Protein AF-A0A543Q2D9-F1 (afdb_monomer)

Secondary structure (DSSP, 8-state):
---TTEEEE-SSEEEEEEPP-EEEEEEEPSTTT-EEEEEEE--EEEEEEETTEEEEEEESSSSPPPTT-B-EE---TTB-TTSBB--TTPPPPPP-GGGHHHHHHHHHHS-B-S-S-S-SB--TTHHHHHHHHHHHH--SS--GGGBPBPPPPTT-SS-BHHHHHHHHHS--

Organism: NCBI:txid637390

Structure (mmCIF, N/CA/C/O backbone):
data_AF-A0A543Q2D9-F1
#
_entry.id   AF-A0A543Q2D9-F1
#
loop_
_atom_site.group_PDB
_atom_site.id
_atom_site.type_symbol
_atom_site.label_atom_id
_atom_site.label_alt_id
_atom_site.label_comp_id
_atom_site.label_asym_id
_atom_site.label_entity_id
_atom_site.label_seq_id
_atom_site.pdbx_PDB_ins_code
_atom_site.Cartn_x
_atom_site.Cartn_y
_atom_site.Cartn_z
_atom_site.occupancy
_atom_site.B_iso_or_equiv
_atom_site.auth_seq_id
_atom_site.auth_comp_id
_atom_site.auth_asym_id
_atom_site.auth_atom_id
_atom_site.pdbx_PDB_model_num
ATOM 1 N N . MET A 1 1 ? -23.919 -10.032 7.016 1.00 58.12 1 MET A N 1
ATOM 2 C CA . MET A 1 1 ? -22.665 -10.599 7.562 1.00 58.12 1 MET A CA 1
ATOM 3 C C . MET A 1 1 ? -21.539 -9.646 7.211 1.00 58.12 1 MET A C 1
ATOM 5 O O . MET A 1 1 ? -21.538 -9.157 6.089 1.00 58.12 1 MET A O 1
ATOM 9 N N . LEU A 1 2 ? -20.653 -9.325 8.155 1.00 73.44 2 LEU A N 1
ATOM 10 C CA . LEU A 1 2 ? -19.489 -8.480 7.871 1.00 73.44 2 LEU A CA 1
ATOM 11 C C . LEU A 1 2 ? -18.459 -9.290 7.075 1.00 73.44 2 LEU A C 1
ATOM 13 O O . LEU A 1 2 ? -18.204 -10.449 7.397 1.00 73.44 2 LEU A O 1
ATOM 17 N N . ASP A 1 3 ? -17.889 -8.682 6.037 1.00 86.62 3 ASP A N 1
ATOM 18 C CA . ASP A 1 3 ? -16.789 -9.257 5.262 1.00 86.62 3 ASP A CA 1
ATOM 19 C C . ASP A 1 3 ? -15.593 -9.530 6.192 1.00 86.62 3 ASP A C 1
ATOM 21 O O . ASP A 1 3 ? -15.242 -8.685 7.024 1.00 86.62 3 ASP A O 1
ATOM 25 N N . ASN A 1 4 ? -14.962 -10.701 6.061 1.00 88.88 4 ASN A N 1
ATOM 26 C CA . ASN A 1 4 ? -13.866 -11.149 6.928 1.00 88.88 4 ASN A CA 1
ATOM 27 C C . ASN A 1 4 ? -12.619 -10.243 6.870 1.00 88.88 4 ASN A C 1
ATOM 29 O O . ASN A 1 4 ? -11.758 -10.317 7.750 1.00 88.88 4 ASN A O 1
ATOM 33 N N . ARG A 1 5 ? -12.526 -9.360 5.872 1.00 92.75 5 ARG A N 1
ATOM 34 C CA . ARG A 1 5 ? -11.477 -8.345 5.743 1.00 92.75 5 ARG A CA 1
ATOM 35 C C . ARG A 1 5 ? -11.704 -7.134 6.640 1.00 92.75 5 ARG A C 1
ATOM 37 O O . ARG A 1 5 ? -10.722 -6.471 6.974 1.00 92.75 5 ARG A O 1
ATOM 44 N N . THR A 1 6 ? -12.924 -6.892 7.114 1.00 94.25 6 THR A N 1
ATOM 45 C CA . THR A 1 6 ? -13.295 -5.741 7.962 1.00 94.25 6 THR A CA 1
ATOM 46 C C . THR A 1 6 ? -12.538 -5.747 9.285 1.00 94.25 6 THR A C 1
ATOM 48 O O . THR A 1 6 ? -12.704 -6.669 10.074 1.00 94.25 6 THR A O 1
ATOM 51 N N . LEU A 1 7 ? -11.697 -4.744 9.535 1.00 93.75 7 LEU A N 1
ATOM 52 C CA . LEU A 1 7 ? -10.934 -4.559 10.778 1.00 93.75 7 LEU A CA 1
ATOM 53 C C . LEU A 1 7 ? -11.683 -3.683 11.791 1.00 93.75 7 LEU A C 1
ATOM 55 O O . LEU A 1 7 ? -11.624 -3.954 12.985 1.00 93.75 7 LEU A O 1
ATOM 59 N N . ALA A 1 8 ? -12.384 -2.657 11.310 1.00 92.50 8 ALA A N 1
ATOM 60 C CA . ALA A 1 8 ? -13.263 -1.798 12.096 1.00 92.50 8 ALA A CA 1
ATOM 61 C C . ALA A 1 8 ? -14.322 -1.187 11.174 1.00 92.50 8 ALA A C 1
ATOM 63 O O . ALA A 1 8 ? -14.059 -0.968 9.991 1.00 92.50 8 ALA A O 1
ATOM 64 N N . PHE A 1 9 ? -15.514 -0.920 11.700 1.00 91.06 9 PHE A N 1
ATOM 65 C CA . PHE A 1 9 ? -16.589 -0.295 10.938 1.00 91.06 9 PHE A CA 1
ATOM 66 C C . PHE A 1 9 ? -17.517 0.502 11.859 1.00 91.06 9 PHE A C 1
ATOM 68 O O . PHE A 1 9 ? -17.893 0.015 12.924 1.00 91.06 9 PHE A O 1
ATOM 75 N N . ASN A 1 10 ? -17.885 1.710 11.439 1.00 87.62 10 ASN A N 1
ATOM 76 C CA . ASN A 1 10 ? -18.924 2.539 12.047 1.00 87.62 10 ASN A CA 1
ATOM 77 C C . ASN A 1 10 ? -19.721 3.271 10.943 1.00 87.62 10 ASN A C 1
ATOM 79 O O . ASN A 1 10 ? -19.623 2.921 9.772 1.00 87.62 10 ASN A O 1
ATOM 83 N N . VAL A 1 11 ? -20.533 4.270 11.298 1.00 82.44 11 VAL A N 1
ATOM 84 C CA . VAL A 1 11 ? -21.445 4.948 10.354 1.00 82.44 11 VAL A CA 1
ATOM 85 C C . VAL A 1 11 ? -20.733 5.637 9.177 1.00 82.44 11 VAL A C 1
ATOM 87 O O . VAL A 1 11 ? -21.321 5.706 8.094 1.00 82.44 11 VAL A O 1
ATOM 90 N N . SER A 1 12 ? -19.510 6.132 9.379 1.00 84.12 12 SER A N 1
ATOM 91 C CA . SER A 1 12 ? -18.765 6.960 8.416 1.00 84.12 12 SER A CA 1
ATOM 92 C C . SER A 1 12 ? -17.361 6.440 8.100 1.00 84.12 12 SER A C 1
ATOM 94 O O . SER A 1 12 ? -16.693 7.002 7.238 1.00 84.12 12 SER A O 1
ATOM 96 N N . THR A 1 13 ? -16.907 5.373 8.765 1.00 89.44 13 THR A N 1
ATOM 97 C CA . THR A 1 13 ? -15.558 4.817 8.623 1.00 89.44 13 THR A CA 1
ATOM 98 C C . THR A 1 13 ? -15.608 3.304 8.444 1.00 89.44 13 THR A C 1
ATOM 100 O O . THR A 1 13 ? -16.163 2.580 9.271 1.00 89.44 13 THR A O 1
ATOM 103 N N . LEU A 1 14 ? -14.927 2.809 7.411 1.00 92.62 14 LEU A N 1
ATOM 104 C CA . LEU A 1 14 ? -14.606 1.399 7.208 1.00 92.62 14 LEU A CA 1
ATOM 105 C C . LEU A 1 14 ? -13.090 1.222 7.135 1.00 92.62 14 LEU A C 1
ATOM 107 O O . LEU A 1 14 ? -12.423 1.808 6.286 1.00 92.62 14 LEU A O 1
ATOM 111 N N . VAL A 1 15 ? -12.549 0.369 7.999 1.00 95.12 15 VAL A N 1
ATOM 112 C CA . VAL A 1 15 ? -11.148 -0.055 7.958 1.00 95.12 15 VAL A CA 1
ATOM 113 C C . VAL A 1 15 ? -11.110 -1.514 7.540 1.00 95.12 15 VAL A C 1
ATOM 115 O O . VAL A 1 15 ? -11.755 -2.350 8.176 1.00 95.12 15 VAL A O 1
ATOM 118 N N . PHE A 1 16 ? -10.356 -1.854 6.498 1.00 95.62 16 PHE A 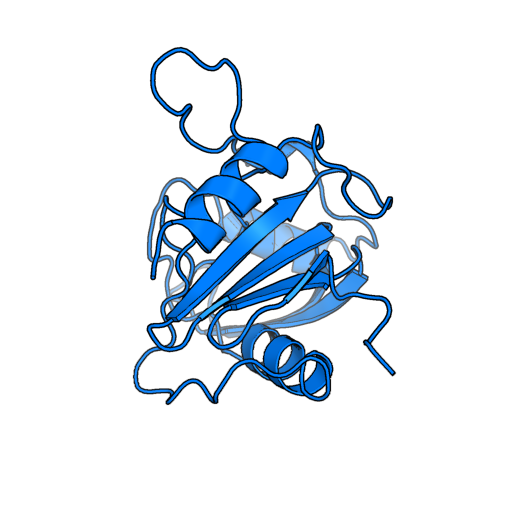N 1
ATOM 119 C CA . PHE A 1 16 ? -10.272 -3.233 6.013 1.00 95.62 16 PHE A CA 1
ATOM 120 C C . PHE A 1 16 ? -8.862 -3.638 5.591 1.00 95.62 16 PHE A C 1
ATOM 122 O O . PHE A 1 16 ? -8.026 -2.812 5.228 1.00 95.62 16 PHE A O 1
ATOM 129 N N . TRP A 1 17 ? -8.604 -4.943 5.663 1.00 96.56 17 TRP A N 1
ATOM 130 C CA . TRP A 1 17 ? -7.336 -5.564 5.299 1.00 96.56 17 TRP A CA 1
ATOM 131 C C . TRP A 1 17 ? -7.402 -6.198 3.908 1.00 96.56 17 TRP A C 1
ATOM 133 O O . TRP A 1 17 ? -8.274 -7.020 3.636 1.00 96.56 17 TRP A O 1
ATOM 143 N N . SER A 1 18 ? -6.429 -5.872 3.064 1.00 96.00 18 SER A N 1
ATOM 144 C CA . SER A 1 18 ? -6.097 -6.615 1.849 1.00 96.00 18 SER A CA 1
ATOM 145 C C . SER A 1 18 ? -4.849 -7.444 2.113 1.00 96.00 18 SER A C 1
ATOM 147 O O . SER A 1 18 ? -3.787 -6.899 2.428 1.00 96.00 18 SER A O 1
ATOM 149 N N . GLU A 1 19 ? -4.936 -8.757 1.933 1.00 96.50 19 GLU A N 1
ATOM 150 C CA . GLU A 1 19 ? -3.769 -9.626 2.053 1.00 96.50 19 GLU A CA 1
ATOM 151 C C . GLU A 1 19 ? -2.723 -9.364 0.947 1.00 96.50 19 GLU A C 1
ATOM 153 O O . GLU A 1 19 ? -3.079 -8.868 -0.133 1.00 96.50 19 GLU A O 1
ATOM 158 N N . PRO A 1 20 ? -1.431 -9.681 1.192 1.00 97.19 20 PRO A N 1
ATOM 159 C CA . PRO A 1 20 ? -0.404 -9.589 0.161 1.00 97.19 20 PRO A CA 1
ATOM 160 C C . PRO A 1 20 ? -0.724 -10.529 -0.997 1.00 97.19 20 PRO A C 1
ATOM 162 O O . PRO A 1 20 ? -0.882 -11.736 -0.802 1.00 97.19 20 PRO A O 1
ATOM 165 N N . GLN A 1 21 ? -0.766 -9.994 -2.212 1.00 95.25 21 GLN A N 1
ATOM 166 C CA . GLN A 1 21 ? -1.139 -10.766 -3.393 1.00 95.25 21 GLN A CA 1
ATOM 167 C C . GLN A 1 21 ? -0.550 -10.174 -4.670 1.00 95.25 21 GLN A C 1
ATOM 169 O O . GLN A 1 21 ? -0.151 -9.010 -4.708 1.00 95.25 21 GLN A O 1
ATOM 174 N N . VAL A 1 22 ? -0.492 -10.988 -5.721 1.00 95.44 22 VAL A N 1
ATOM 175 C CA . VAL A 1 22 ? -0.091 -10.535 -7.053 1.00 95.44 22 VAL A CA 1
ATOM 176 C C . VAL A 1 22 ? -1.304 -9.936 -7.751 1.00 95.44 22 VAL A C 1
ATOM 178 O O . VAL A 1 22 ? -2.350 -10.578 -7.824 1.00 95.44 22 VAL A O 1
ATOM 181 N N . ARG A 1 23 ? -1.172 -8.712 -8.266 1.00 93.06 23 ARG A N 1
ATOM 182 C CA . ARG A 1 23 ? -2.233 -8.023 -9.009 1.00 93.06 23 ARG A CA 1
ATOM 183 C C . ARG A 1 23 ? -1.665 -7.407 -10.274 1.00 93.06 23 ARG A C 1
ATOM 185 O O . ARG A 1 23 ? -0.509 -6.985 -10.307 1.00 93.06 23 ARG A O 1
ATOM 192 N N . THR A 1 24 ? -2.488 -7.346 -11.315 1.00 92.62 24 THR A N 1
ATOM 193 C CA . THR A 1 24 ? -2.147 -6.554 -12.496 1.00 92.62 24 THR A CA 1
ATOM 194 C C . THR A 1 24 ? -2.183 -5.083 -12.126 1.00 92.62 24 THR A C 1
ATOM 196 O O . THR A 1 24 ? -3.231 -4.569 -11.745 1.00 92.62 24 THR A O 1
ATOM 199 N N . THR A 1 25 ? -1.040 -4.423 -12.263 1.00 90.44 25 THR A N 1
ATOM 200 C CA . THR A 1 25 ? -0.894 -2.992 -12.003 1.00 90.44 25 THR A CA 1
ATOM 201 C C . THR A 1 25 ? -0.638 -2.248 -13.304 1.00 90.44 25 THR A C 1
ATOM 203 O O . THR A 1 25 ? 0.044 -2.770 -14.188 1.00 90.44 25 THR A O 1
ATOM 206 N N . TYR A 1 26 ? -1.179 -1.034 -13.420 1.00 89.69 26 TYR A N 1
ATOM 207 C CA . TYR A 1 26 ? -1.086 -0.200 -14.615 1.00 89.69 26 TYR A CA 1
ATOM 208 C C . TYR A 1 26 ? -0.346 1.103 -14.315 1.00 89.69 26 TYR A C 1
ATOM 210 O O . TYR A 1 26 ? -0.724 1.852 -13.415 1.00 89.69 26 TYR A O 1
ATOM 218 N N . PHE A 1 27 ? 0.668 1.393 -15.121 1.00 88.38 27 PHE A N 1
ATOM 219 C CA . PHE A 1 27 ? 1.472 2.605 -15.057 1.00 88.38 27 PHE A CA 1
ATOM 220 C C . PHE A 1 27 ? 1.323 3.403 -16.346 1.00 88.38 27 PHE A C 1
ATOM 222 O O . PHE A 1 27 ? 1.235 2.844 -17.445 1.00 88.38 27 PHE A O 1
ATOM 229 N N . ASP A 1 28 ? 1.281 4.716 -16.188 1.00 87.31 28 ASP A N 1
ATOM 230 C CA . ASP A 1 28 ? 1.229 5.701 -17.262 1.00 87.31 28 ASP A CA 1
ATOM 231 C C . ASP A 1 28 ? 2.058 6.920 -16.847 1.00 87.31 28 ASP A C 1
ATOM 233 O O . ASP A 1 28 ? 1.550 8.017 -16.627 1.00 87.31 28 ASP A O 1
ATOM 237 N N . CYS A 1 29 ? 3.337 6.665 -16.585 1.00 82.50 29 CYS A N 1
ATOM 238 C CA . CYS A 1 29 ? 4.261 7.635 -16.013 1.00 82.50 29 CYS A CA 1
ATOM 239 C C . CYS A 1 29 ? 5.162 8.246 -17.090 1.00 82.50 29 CYS A C 1
ATOM 241 O O . CYS A 1 29 ? 5.350 7.633 -18.144 1.00 82.50 29 CYS A O 1
ATOM 243 N N . PRO A 1 30 ? 5.809 9.393 -16.815 1.00 78.00 30 PRO A N 1
ATOM 244 C CA . PRO A 1 30 ? 6.947 9.837 -17.611 1.00 78.00 30 PRO A CA 1
ATOM 245 C C . PRO A 1 30 ? 8.031 8.748 -17.722 1.00 78.00 30 PRO A C 1
ATOM 247 O O . PRO A 1 30 ? 8.146 7.855 -16.871 1.00 78.00 30 PRO A O 1
ATOM 250 N N . GLU A 1 31 ? 8.848 8.824 -18.772 1.00 75.38 31 GLU A N 1
ATOM 251 C CA . GLU A 1 31 ? 10.054 7.996 -18.891 1.00 75.38 31 GLU A CA 1
ATOM 252 C C . GLU A 1 31 ? 10.973 8.198 -17.666 1.00 75.38 31 GLU A C 1
ATOM 254 O O . GLU A 1 31 ? 11.033 9.306 -17.124 1.00 75.38 31 GLU A O 1
ATOM 259 N N . PRO A 1 32 ? 11.680 7.155 -17.187 1.00 72.12 32 PRO A N 1
ATOM 260 C CA . PRO A 1 32 ? 11.892 5.850 -17.826 1.00 72.12 32 PRO A CA 1
ATOM 261 C C . PRO A 1 32 ? 10.843 4.776 -17.485 1.00 72.12 32 PRO A C 1
ATOM 263 O O . PRO A 1 32 ? 11.004 3.616 -17.874 1.00 72.12 32 PRO A O 1
ATOM 266 N N . MET A 1 33 ? 9.808 5.099 -16.697 1.00 81.62 33 MET A N 1
ATOM 267 C CA . MET A 1 33 ? 8.773 4.122 -16.340 1.00 81.62 33 MET A CA 1
ATOM 268 C C . MET A 1 33 ? 7.803 3.908 -17.503 1.00 81.62 33 MET A C 1
ATOM 270 O O . MET A 1 33 ? 7.485 2.764 -17.834 1.00 81.62 33 MET A O 1
ATOM 274 N N . GLY A 1 34 ? 7.381 4.998 -18.149 1.00 85.31 34 GLY A N 1
ATOM 275 C CA . GLY A 1 34 ? 6.526 4.950 -19.328 1.00 85.31 34 GLY A CA 1
ATOM 276 C C . GLY A 1 34 ? 5.181 4.261 -19.072 1.00 85.31 34 GLY A C 1
ATOM 277 O O . GLY A 1 34 ? 4.725 4.081 -17.935 1.00 85.31 34 GLY A O 1
ATOM 278 N N . LYS A 1 35 ? 4.542 3.836 -20.163 1.00 90.69 35 LYS A N 1
ATOM 279 C CA . LYS A 1 35 ? 3.285 3.084 -20.129 1.00 90.69 35 LYS A CA 1
ATOM 280 C C . LYS A 1 35 ? 3.567 1.587 -20.039 1.00 90.69 35 LYS A C 1
ATOM 282 O O . LYS A 1 35 ? 3.967 0.965 -21.022 1.00 90.69 35 LYS A O 1
ATOM 287 N N . ARG A 1 36 ? 3.353 0.996 -18.863 1.00 91.00 36 ARG A N 1
ATOM 288 C CA . ARG A 1 36 ? 3.612 -0.430 -18.588 1.00 91.00 36 ARG A CA 1
ATOM 289 C C . ARG A 1 36 ? 2.497 -1.032 -17.750 1.00 91.00 36 ARG A C 1
ATOM 291 O O . ARG A 1 36 ? 1.831 -0.337 -16.990 1.00 91.00 36 ARG A O 1
ATOM 298 N N . SER A 1 37 ? 2.303 -2.338 -17.862 1.00 92.31 37 SER A N 1
ATOM 299 C CA . SER A 1 37 ? 1.389 -3.065 -16.987 1.00 92.31 37 SER A CA 1
ATOM 300 C C . SER A 1 37 ? 1.767 -4.527 -16.885 1.00 92.31 37 SER A C 1
ATOM 302 O O . SER A 1 37 ? 2.296 -5.096 -17.837 1.00 92.31 37 SER A O 1
ATOM 304 N N . GLY A 1 38 ? 1.442 -5.149 -15.761 1.00 92.50 38 GLY A N 1
ATOM 305 C CA . GLY A 1 38 ? 1.681 -6.571 -15.572 1.00 92.50 38 GLY A CA 1
ATOM 306 C C . GLY A 1 38 ? 1.367 -7.036 -14.157 1.00 92.50 38 GLY A C 1
ATOM 307 O O . GLY A 1 38 ? 1.114 -6.205 -13.279 1.00 92.50 38 GLY A O 1
ATOM 308 N N . PRO A 1 39 ? 1.360 -8.360 -13.939 1.00 94.38 39 PRO A N 1
ATOM 309 C CA . PRO A 1 39 ? 1.198 -8.935 -12.615 1.00 94.38 39 PRO A CA 1
ATOM 310 C C . PRO A 1 39 ? 2.438 -8.641 -11.764 1.00 94.38 39 PRO A C 1
ATOM 312 O O . PRO A 1 39 ? 3.547 -9.029 -12.123 1.00 94.38 39 PRO A O 1
ATOM 315 N N . VAL A 1 40 ? 2.243 -7.981 -10.625 1.00 94.62 40 VAL A N 1
ATOM 316 C CA . VAL A 1 40 ? 3.302 -7.670 -9.655 1.00 94.62 40 VAL A CA 1
ATOM 317 C C . VAL A 1 40 ? 2.827 -7.982 -8.239 1.00 94.62 40 VAL A C 1
ATOM 319 O O . VAL A 1 40 ? 1.628 -7.888 -7.964 1.00 94.62 40 VAL A O 1
ATOM 322 N N . PRO A 1 41 ? 3.718 -8.400 -7.328 1.00 96.75 41 PRO A N 1
ATOM 323 C CA . PRO A 1 41 ? 3.340 -8.659 -5.952 1.00 96.75 41 PRO A CA 1
ATOM 324 C C . PRO A 1 41 ? 3.122 -7.343 -5.205 1.00 96.75 41 PRO A C 1
ATOM 326 O O . PRO A 1 41 ? 3.878 -6.391 -5.374 1.00 96.75 41 PRO A O 1
ATOM 329 N N . HIS A 1 42 ? 2.124 -7.318 -4.329 1.00 96.69 42 HIS A N 1
ATOM 330 C CA . HIS A 1 42 ? 1.835 -6.206 -3.428 1.00 96.69 42 HIS A CA 1
ATOM 331 C C . HIS A 1 42 ? 2.065 -6.630 -1.971 1.00 96.69 42 HIS A C 1
ATOM 333 O O . HIS A 1 42 ? 1.885 -7.811 -1.647 1.00 96.69 42 HIS A O 1
ATOM 339 N N . PRO A 1 43 ? 2.458 -5.700 -1.079 1.00 97.44 43 PRO A N 1
ATOM 340 C CA . PRO A 1 43 ? 2.490 -5.975 0.353 1.00 97.44 43 PRO A CA 1
ATOM 341 C C . PRO A 1 43 ? 1.061 -6.144 0.886 1.00 97.44 43 PRO A C 1
ATOM 343 O O . PRO A 1 43 ? 0.083 -5.895 0.178 1.00 97.44 43 PRO A O 1
ATOM 346 N N . GLY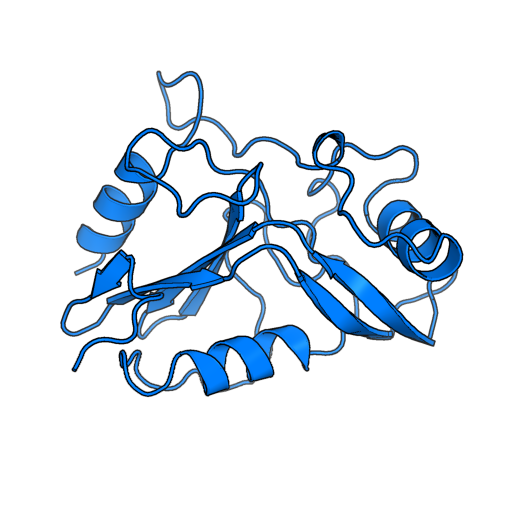 A 1 44 ? 0.927 -6.534 2.153 1.00 97.81 44 GLY A N 1
ATOM 347 C CA . GLY A 1 44 ? -0.369 -6.445 2.816 1.00 97.81 44 GLY A CA 1
ATOM 348 C C . GLY A 1 44 ? -0.752 -4.976 2.964 1.00 97.81 44 GLY A C 1
ATOM 349 O O . GLY A 1 44 ? 0.117 -4.136 3.203 1.00 97.81 44 GLY A O 1
ATOM 350 N N . LEU A 1 45 ? -2.036 -4.660 2.819 1.00 97.69 45 LEU A N 1
ATOM 351 C CA . LEU A 1 45 ? -2.528 -3.288 2.890 1.00 97.69 45 LEU A C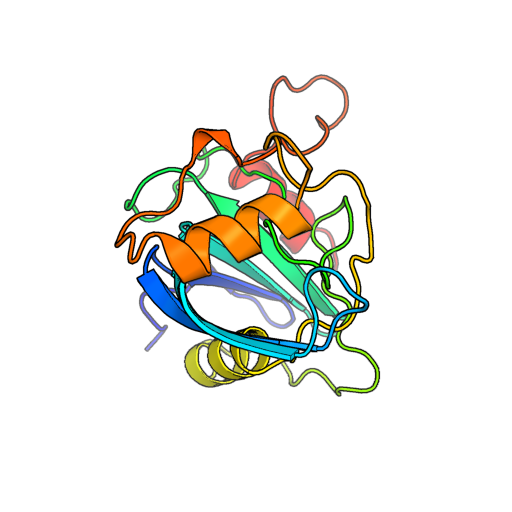A 1
ATOM 352 C C . LEU A 1 45 ? -3.653 -3.158 3.902 1.00 97.69 45 LEU A C 1
ATOM 354 O O . LEU A 1 45 ? -4.478 -4.058 4.062 1.00 97.69 45 LEU A O 1
ATOM 358 N N . VAL A 1 46 ? -3.703 -2.001 4.541 1.00 97.62 46 VAL A N 1
ATOM 359 C CA . VAL A 1 46 ? -4.811 -1.574 5.386 1.00 97.62 46 VAL A CA 1
ATOM 360 C C . VAL A 1 46 ? -5.386 -0.315 4.773 1.00 97.62 46 VAL A C 1
ATOM 362 O O . VAL A 1 46 ? -4.687 0.689 4.656 1.00 97.62 46 VAL A O 1
ATOM 365 N N . PHE A 1 47 ? -6.649 -0.386 4.378 1.00 95.44 47 PHE A N 1
ATOM 366 C CA . PHE A 1 47 ? -7.391 0.745 3.848 1.00 95.44 47 PHE A CA 1
ATOM 367 C C . PHE A 1 47 ? -8.240 1.360 4.953 1.00 95.44 47 PHE A C 1
ATOM 369 O O . PHE A 1 47 ? -8.854 0.638 5.738 1.00 95.44 47 PHE A O 1
ATOM 376 N N . VAL A 1 48 ? -8.287 2.688 4.981 1.00 94.31 48 VAL A N 1
ATOM 377 C CA . VAL A 1 48 ? -9.242 3.473 5.761 1.00 94.31 48 VAL A CA 1
ATOM 378 C C . VAL A 1 48 ? -10.099 4.233 4.773 1.00 94.31 48 VAL A C 1
ATOM 380 O O . VAL A 1 48 ? -9.590 5.030 3.986 1.00 94.31 48 VAL A O 1
ATOM 383 N N . TRP A 1 49 ? -11.392 3.964 4.810 1.00 91.00 49 TRP A N 1
ATOM 384 C CA . TRP A 1 49 ? -12.365 4.572 3.933 1.00 91.00 49 TRP A CA 1
ATOM 385 C C . TRP A 1 49 ? -13.361 5.367 4.753 1.00 91.00 49 TRP A C 1
ATOM 387 O O . TRP A 1 49 ? -14.051 4.814 5.606 1.00 91.00 49 TRP A O 1
ATOM 397 N N . GLN A 1 50 ? -13.395 6.668 4.489 1.00 87.69 50 GLN A N 1
ATOM 398 C CA . GLN A 1 50 ? -14.259 7.630 5.147 1.00 87.69 50 GLN A CA 1
ATOM 399 C C . GLN A 1 50 ? -15.027 8.456 4.116 1.00 87.69 50 GLN A C 1
ATOM 401 O O . GLN A 1 50 ? -14.633 8.528 2.950 1.00 87.69 50 GLN A O 1
ATOM 406 N N . ASP A 1 51 ? -16.089 9.131 4.552 1.00 78.62 51 ASP A N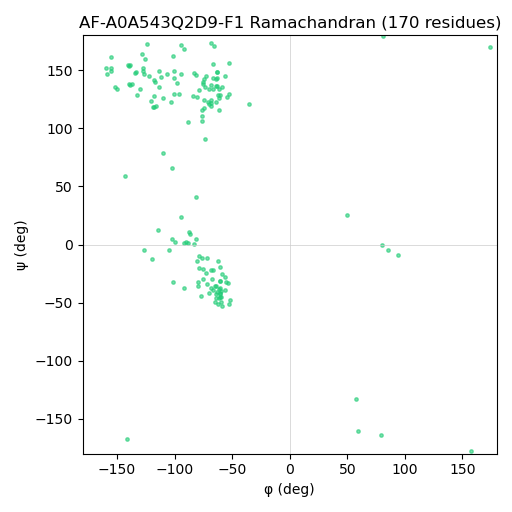 1
ATOM 407 C CA . ASP A 1 51 ? -16.904 9.994 3.681 1.00 78.62 51 ASP A CA 1
ATOM 408 C C . ASP A 1 51 ? -16.081 11.087 2.969 1.00 78.62 51 ASP A C 1
ATOM 410 O O . ASP A 1 51 ? -16.420 11.519 1.870 1.00 78.62 51 ASP A O 1
ATOM 414 N N . HIS A 1 52 ? -14.974 11.519 3.579 1.00 76.62 52 HIS A N 1
ATOM 415 C CA . HIS A 1 52 ? -14.104 12.579 3.068 1.00 76.62 52 HIS A CA 1
ATOM 416 C C . HIS A 1 52 ? -12.840 12.068 2.356 1.00 76.62 52 HIS A C 1
ATOM 418 O O . HIS A 1 52 ? -12.023 12.880 1.919 1.00 76.62 52 HIS A O 1
ATOM 424 N N . GLY A 1 53 ? -12.649 10.749 2.215 1.00 86.06 53 GLY A N 1
ATOM 425 C CA . GLY A 1 53 ? -11.524 10.221 1.446 1.00 86.06 53 GLY A CA 1
ATOM 426 C C . GLY A 1 53 ? -11.093 8.792 1.768 1.00 86.06 53 GLY A C 1
ATOM 427 O O . GLY A 1 53 ? -11.671 8.086 2.593 1.00 86.06 53 GLY A O 1
ATOM 428 N N . LEU A 1 54 ? -10.028 8.379 1.080 1.00 89.69 54 LEU A N 1
ATOM 429 C CA . LEU A 1 54 ? -9.378 7.083 1.241 1.00 89.69 54 LEU A CA 1
ATOM 430 C C . LEU A 1 54 ? -7.942 7.274 1.721 1.00 89.69 54 LEU A C 1
ATOM 432 O O . LEU A 1 54 ? -7.220 8.145 1.232 1.00 89.69 54 LEU A O 1
ATOM 436 N N . SER A 1 55 ? -7.510 6.416 2.636 1.00 93.00 55 SER A N 1
ATOM 437 C CA . SER A 1 55 ? -6.105 6.253 3.000 1.00 93.00 55 SER A CA 1
ATOM 438 C C . SER A 1 55 ? -5.699 4.789 2.916 1.00 93.00 55 SER A C 1
ATOM 440 O O . SER A 1 55 ? -6.525 3.896 3.107 1.00 93.00 55 SER A O 1
ATOM 442 N N . VAL A 1 56 ? -4.424 4.532 2.645 1.00 94.81 56 VAL A N 1
ATOM 443 C CA . VAL A 1 56 ? -3.857 3.187 2.583 1.00 94.81 56 VAL A CA 1
ATOM 444 C C . VAL A 1 56 ? -2.477 3.143 3.230 1.00 94.81 56 VAL A C 1
ATOM 446 O O . VAL A 1 56 ? -1.634 4.017 3.030 1.00 94.81 56 VAL A O 1
ATOM 449 N N . PHE A 1 57 ? -2.244 2.079 3.990 1.00 96.31 57 PHE A N 1
ATOM 450 C CA . PHE A 1 57 ? -0.997 1.799 4.692 1.00 96.31 57 PHE A CA 1
ATOM 451 C C . PHE A 1 57 ? -0.518 0.399 4.331 1.00 96.31 57 PHE A C 1
ATOM 453 O O . PHE A 1 57 ? -1.332 -0.486 4.070 1.00 96.31 57 PHE A O 1
ATOM 460 N N . ALA A 1 58 ? 0.794 0.183 4.328 1.00 97.31 58 ALA A N 1
ATOM 461 C CA . ALA A 1 58 ? 1.369 -1.139 4.121 1.00 97.31 58 ALA A CA 1
ATOM 462 C C . ALA A 1 58 ? 1.652 -1.840 5.456 1.00 97.31 58 ALA A C 1
ATOM 464 O O . ALA A 1 58 ? 2.031 -1.208 6.443 1.00 97.31 58 ALA A O 1
ATOM 465 N N . VAL A 1 59 ? 1.512 -3.163 5.461 1.00 97.62 59 VAL A N 1
ATOM 466 C CA . VAL A 1 59 ? 1.916 -4.055 6.551 1.00 97.62 59 VAL A CA 1
ATOM 467 C C . VAL A 1 59 ? 2.903 -5.093 6.035 1.00 97.62 59 VAL A C 1
ATOM 469 O O . VAL A 1 59 ? 2.810 -5.561 4.897 1.00 97.62 59 VAL A O 1
ATOM 472 N N . LYS A 1 60 ? 3.855 -5.451 6.895 1.00 97.06 60 LYS A N 1
ATOM 473 C CA . LYS A 1 60 ? 4.796 -6.548 6.654 1.00 97.06 60 LYS A CA 1
ATOM 474 C C . LYS A 1 60 ? 4.166 -7.885 7.034 1.00 97.06 60 LYS A C 1
ATOM 476 O O . LYS A 1 60 ? 3.398 -7.970 7.993 1.00 97.06 60 LYS A O 1
ATOM 481 N N . GLY A 1 61 ? 4.534 -8.938 6.316 1.00 96.12 61 GLY A N 1
ATOM 482 C CA . GLY A 1 61 ? 4.028 -10.286 6.508 1.00 96.12 61 GLY A CA 1
ATOM 483 C C . GLY A 1 61 ? 2.663 -10.544 5.865 1.00 96.12 61 GLY A C 1
ATOM 484 O O . GLY A 1 61 ? 2.039 -9.693 5.237 1.00 96.12 61 GLY A O 1
ATOM 485 N N . ARG A 1 62 ? 2.200 -11.788 6.024 1.00 95.25 62 ARG A N 1
ATOM 486 C CA . ARG A 1 62 ? 0.953 -12.312 5.429 1.00 95.25 62 ARG A CA 1
ATOM 487 C C . ARG A 1 62 ? -0.199 -12.447 6.417 1.00 95.25 62 ARG A C 1
ATOM 489 O O . ARG A 1 62 ? -1.289 -12.854 6.036 1.00 95.25 62 ARG A O 1
ATOM 496 N N . LYS A 1 63 ? 0.049 -12.176 7.697 1.00 95.56 63 LYS A N 1
ATOM 497 C CA . LYS A 1 63 ? -0.971 -12.318 8.733 1.00 95.56 63 LYS A CA 1
ATOM 498 C C . LYS A 1 63 ? -1.867 -11.088 8.738 1.00 95.56 63 LYS A C 1
ATOM 500 O O . LYS A 1 63 ? -1.393 -9.972 8.536 1.00 95.56 63 LYS A O 1
ATOM 505 N N . ARG A 1 64 ? -3.146 -11.310 9.035 1.00 96.31 64 ARG A N 1
ATOM 506 C CA . ARG A 1 64 ? -4.084 -10.237 9.354 1.00 96.31 64 ARG A CA 1
ATOM 507 C C . ARG A 1 64 ? -3.490 -9.364 10.468 1.00 96.31 64 ARG A C 1
ATOM 509 O O . ARG A 1 64 ? -3.047 -9.926 11.474 1.00 96.31 64 ARG A O 1
ATOM 516 N N . PRO A 1 65 ? -3.452 -8.033 10.304 1.00 96.88 65 PRO A N 1
ATOM 517 C CA . PRO A 1 65 ? -2.789 -7.168 11.264 1.00 96.88 65 PRO A CA 1
ATOM 518 C C . PRO A 1 65 ? -3.553 -7.144 12.597 1.00 96.88 65 PRO A C 1
ATOM 520 O O . PRO A 1 65 ? -4.781 -7.080 12.632 1.00 96.88 65 PRO A O 1
ATOM 523 N N . SER A 1 66 ? -2.805 -7.213 13.695 1.00 96.06 66 SER A N 1
ATOM 524 C CA . SER A 1 66 ? -3.284 -6.995 15.065 1.00 96.06 66 SER A CA 1
ATOM 525 C C . SER A 1 66 ? -3.051 -5.546 15.498 1.00 96.06 66 SER A C 1
ATOM 527 O O . SER A 1 66 ? -2.335 -4.813 14.821 1.00 96.06 66 SER A O 1
ATOM 529 N N . LEU A 1 67 ? -3.583 -5.138 16.656 1.00 94.81 67 LEU A N 1
ATOM 530 C CA . LEU A 1 67 ? -3.428 -3.774 17.192 1.00 94.81 67 LEU A CA 1
ATOM 531 C C . LEU A 1 67 ? -1.964 -3.306 17.295 1.00 94.81 67 LEU A C 1
ATOM 533 O O . LEU A 1 67 ? -1.674 -2.142 17.042 1.00 94.81 67 LEU A O 1
ATOM 537 N N . ASN A 1 68 ? -1.035 -4.222 17.576 1.00 94.75 68 ASN A N 1
ATOM 538 C CA . ASN A 1 68 ? 0.394 -3.915 17.702 1.00 94.75 68 ASN A CA 1
ATOM 539 C C . ASN A 1 68 ? 1.151 -4.005 16.368 1.00 94.75 68 ASN A C 1
ATOM 541 O O . ASN A 1 68 ? 2.369 -3.849 16.344 1.00 94.75 68 ASN A O 1
ATOM 545 N N . THR A 1 69 ? 0.466 -4.316 15.262 1.00 96.31 69 THR A N 1
ATOM 546 C CA . THR A 1 69 ? 1.116 -4.442 13.955 1.00 96.31 69 THR A CA 1
ATOM 547 C C . THR A 1 69 ? 1.597 -3.072 13.490 1.00 96.31 69 THR A C 1
ATOM 549 O O . THR A 1 69 ? 0.777 -2.153 13.391 1.00 96.31 69 THR A O 1
ATOM 552 N N . PRO A 1 70 ? 2.896 -2.919 13.183 1.00 95.88 70 PRO A N 1
ATOM 553 C CA . PRO A 1 70 ? 3.400 -1.658 12.684 1.00 95.88 70 PRO A CA 1
ATOM 554 C C . PRO A 1 70 ? 2.969 -1.376 11.248 1.00 95.88 70 PRO A C 1
ATOM 556 O O . PRO A 1 70 ? 2.894 -2.282 10.413 1.00 95.88 70 PRO A O 1
ATOM 559 N N . LEU A 1 71 ? 2.734 -0.099 10.968 1.00 96.12 71 LEU A N 1
ATOM 560 C CA . LEU A 1 71 ? 2.305 0.402 9.672 1.00 96.12 71 LEU A CA 1
ATOM 561 C C . LEU A 1 71 ? 3.440 1.129 8.950 1.00 96.12 71 LEU A C 1
ATOM 563 O O . LEU A 1 71 ? 4.289 1.793 9.551 1.00 96.12 71 LEU A O 1
ATOM 567 N N . PHE A 1 72 ? 3.424 1.006 7.629 1.00 95.75 72 PHE A N 1
ATOM 568 C CA . PHE A 1 72 ? 4.413 1.563 6.717 1.00 95.75 72 PHE A CA 1
ATOM 569 C C . PHE A 1 72 ? 3.733 2.421 5.650 1.00 95.75 72 PHE A C 1
ATOM 571 O O . PHE A 1 72 ? 2.542 2.255 5.364 1.00 95.75 72 PHE A O 1
ATOM 578 N N . LYS A 1 73 ? 4.509 3.311 5.027 1.00 94.94 73 LYS A N 1
ATOM 579 C CA . LYS A 1 73 ? 4.059 4.068 3.856 1.00 94.94 73 LYS A CA 1
ATOM 580 C C . LYS A 1 73 ? 3.709 3.072 2.748 1.00 94.94 73 LYS A C 1
ATOM 582 O O . LYS A 1 73 ? 4.495 2.173 2.441 1.00 94.94 73 LYS A O 1
ATOM 587 N N . ALA A 1 74 ? 2.514 3.198 2.177 1.00 94.44 74 ALA A N 1
ATOM 588 C CA . ALA A 1 74 ? 2.118 2.346 1.066 1.00 94.44 74 ALA A CA 1
ATOM 589 C C . ALA A 1 74 ? 2.930 2.726 -0.190 1.00 94.44 74 ALA A C 1
ATOM 591 O O . ALA A 1 74 ? 3.045 3.916 -0.490 1.00 94.44 74 ALA A O 1
ATOM 592 N N . PRO A 1 75 ? 3.494 1.756 -0.932 1.00 93.50 75 PRO A N 1
ATOM 593 C CA . PRO A 1 75 ? 4.483 2.016 -1.981 1.00 93.50 75 PRO A CA 1
ATOM 594 C C . PRO A 1 75 ? 3.842 2.451 -3.315 1.00 93.50 75 PRO A C 1
ATOM 596 O O . PRO A 1 75 ? 4.263 2.001 -4.378 1.00 93.50 75 PRO A O 1
ATOM 599 N N . TYR A 1 76 ? 2.808 3.295 -3.285 1.00 91.12 76 TYR A N 1
ATOM 600 C CA . TYR A 1 76 ? 2.029 3.676 -4.468 1.00 91.12 76 TYR A CA 1
ATOM 601 C C . TYR A 1 76 ? 2.189 5.142 -4.817 1.00 91.12 76 TYR A C 1
ATOM 603 O O . TYR A 1 76 ? 2.053 6.014 -3.965 1.00 91.12 76 TYR A O 1
ATOM 611 N N . MET A 1 77 ? 2.368 5.399 -6.110 1.00 87.31 77 MET A N 1
ATOM 612 C CA . MET A 1 77 ? 2.637 6.730 -6.641 1.00 87.31 77 MET A CA 1
ATOM 613 C C . MET A 1 77 ? 1.516 7.735 -6.342 1.00 87.31 77 MET A C 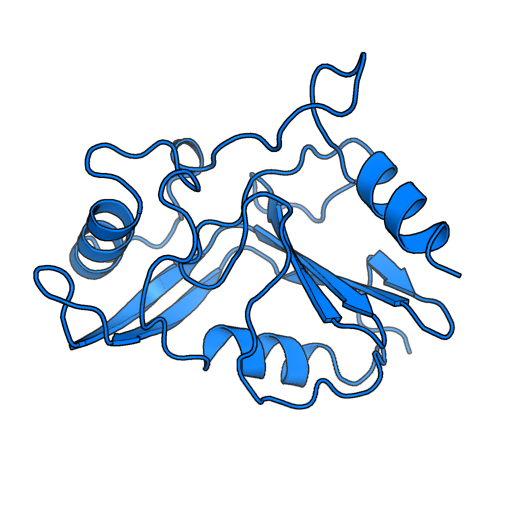1
ATOM 615 O O . MET A 1 77 ? 1.795 8.907 -6.130 1.00 87.31 77 MET A O 1
ATOM 619 N N . ASN A 1 78 ? 0.260 7.292 -6.263 1.00 86.69 78 ASN A N 1
ATOM 620 C CA . ASN A 1 78 ? -0.877 8.157 -5.944 1.00 86.69 78 ASN A CA 1
ATOM 621 C C . ASN A 1 78 ? -1.126 8.332 -4.432 1.00 86.69 78 ASN A C 1
ATOM 623 O O . ASN A 1 78 ? -2.150 8.897 -4.054 1.00 86.69 78 ASN A O 1
ATOM 627 N N . VAL A 1 79 ? -0.232 7.868 -3.558 1.00 88.69 79 VAL A N 1
ATOM 628 C CA . VAL A 1 79 ? -0.371 7.999 -2.099 1.00 88.69 79 VAL A CA 1
ATOM 629 C C . VAL A 1 79 ? 0.494 9.159 -1.590 1.00 88.69 79 VAL A C 1
ATOM 631 O O . VAL A 1 79 ? 1.581 9.409 -2.099 1.00 88.69 79 VAL A O 1
ATOM 634 N N . TYR A 1 80 ? 0.020 9.907 -0.598 1.00 88.38 80 TYR A N 1
ATOM 635 C CA . TYR A 1 80 ? 0.797 10.956 0.071 1.00 88.38 80 TYR A CA 1
ATOM 636 C C . TYR A 1 80 ? 1.531 10.411 1.304 1.00 88.38 80 TYR A C 1
ATOM 638 O O . TYR A 1 80 ? 1.248 9.315 1.784 1.00 88.38 80 TYR A O 1
ATOM 646 N N . ALA A 1 81 ? 2.464 11.188 1.866 1.00 84.81 81 ALA A N 1
ATOM 647 C CA . ALA A 1 81 ? 3.284 10.764 3.010 1.00 84.81 81 ALA A CA 1
ATOM 648 C C . ALA A 1 81 ? 2.464 10.299 4.233 1.00 84.81 81 ALA A C 1
ATOM 650 O O . ALA A 1 81 ? 2.891 9.390 4.943 1.00 84.81 81 ALA A O 1
ATOM 651 N N . GLY A 1 82 ? 1.281 10.889 4.447 1.00 86.38 82 GLY A N 1
ATOM 652 C CA . GLY A 1 82 ? 0.351 10.533 5.524 1.00 86.38 82 GLY A CA 1
ATOM 653 C C . GLY A 1 82 ? -0.568 9.339 5.232 1.00 86.38 82 GLY A C 1
ATOM 654 O O . GLY A 1 82 ? -1.386 9.001 6.083 1.00 86.38 82 GLY A O 1
ATOM 655 N N . GLY A 1 83 ? -0.455 8.716 4.055 1.00 89.88 83 GLY A N 1
ATOM 656 C CA . GLY A 1 83 ? -1.260 7.564 3.638 1.00 89.88 83 GLY A CA 1
ATOM 657 C C . GLY A 1 83 ? -2.515 7.908 2.832 1.00 89.88 83 GLY A C 1
ATOM 658 O O . GLY A 1 83 ? -3.122 6.997 2.277 1.00 89.88 83 GLY A O 1
ATOM 659 N N . SER A 1 84 ? -2.902 9.183 2.712 1.00 90.38 84 SER A N 1
ATOM 660 C CA . SER A 1 84 ? -4.057 9.578 1.895 1.00 90.38 84 SER A CA 1
ATOM 661 C C . SER A 1 84 ? -3.832 9.269 0.414 1.00 90.38 84 SER A C 1
ATOM 663 O O . SER A 1 84 ? -2.725 9.416 -0.106 1.00 90.38 84 SER A O 1
ATOM 665 N N . ILE A 1 85 ? -4.888 8.833 -0.269 1.00 88.12 85 ILE A N 1
ATOM 666 C CA . ILE A 1 85 ? -4.868 8.497 -1.694 1.00 88.12 85 ILE A CA 1
ATOM 667 C C . ILE A 1 85 ? -5.370 9.697 -2.500 1.00 88.12 85 ILE A C 1
ATOM 669 O O . ILE A 1 85 ? -6.451 10.225 -2.246 1.00 88.12 85 ILE A O 1
ATOM 673 N N . CYS A 1 86 ? -4.616 10.095 -3.522 1.00 85.25 86 CYS A N 1
ATOM 674 C CA . CYS A 1 86 ? -5.103 10.993 -4.560 1.00 85.25 86 CYS A CA 1
ATOM 675 C C . CYS A 1 86 ? -6.009 10.212 -5.516 1.00 85.25 86 CYS A C 1
ATOM 677 O O . CYS A 1 86 ? -5.542 9.414 -6.330 1.00 85.25 86 CYS A O 1
ATOM 679 N N . MET A 1 87 ? -7.312 10.454 -5.408 1.00 74.00 87 MET A N 1
ATOM 680 C CA . MET A 1 87 ? -8.339 9.828 -6.246 1.00 74.00 87 MET A CA 1
ATOM 681 C C . MET A 1 87 ? -8.673 10.657 -7.500 1.00 74.00 87 MET A C 1
ATOM 683 O O . MET A 1 87 ? -9.540 10.276 -8.285 1.00 74.00 87 MET A O 1
ATOM 687 N N . GLY A 1 88 ? -8.012 11.803 -7.703 1.00 74.88 88 GLY A N 1
ATOM 688 C CA . GLY A 1 88 ? -8.393 12.767 -8.737 1.00 74.88 88 GLY A CA 1
ATOM 689 C C . GLY A 1 88 ? -9.844 13.230 -8.558 1.00 74.88 88 GLY A C 1
ATOM 690 O O . GLY A 1 88 ? -10.268 13.532 -7.447 1.00 74.88 88 GLY A O 1
ATOM 691 N N . ASN A 1 89 ? -10.621 13.235 -9.645 1.00 68.06 89 ASN A N 1
ATOM 692 C CA . ASN A 1 89 ? -12.038 13.629 -9.641 1.00 68.06 89 ASN A CA 1
ATOM 693 C C . ASN A 1 89 ? -13.006 12.469 -9.329 1.00 68.06 89 ASN A C 1
ATOM 695 O O . ASN A 1 89 ? -14.215 12.598 -9.537 1.00 68.06 89 ASN A O 1
ATOM 699 N N . VAL A 1 90 ? -12.502 11.314 -8.881 1.00 69.12 90 VAL A N 1
ATOM 700 C CA . VAL A 1 90 ? -13.351 10.158 -8.572 1.00 69.12 90 VAL A CA 1
ATOM 701 C C . VAL A 1 90 ? -14.155 10.439 -7.304 1.00 69.12 90 VAL A C 1
ATOM 703 O O . VAL A 1 90 ? -13.593 10.677 -6.236 1.00 69.12 90 VAL A O 1
ATOM 706 N N . LYS A 1 91 ? -15.488 10.369 -7.410 1.00 68.69 91 LYS A N 1
ATOM 707 C CA . LYS A 1 91 ? -16.371 10.389 -6.240 1.00 68.69 91 LYS A CA 1
ATOM 708 C C . LYS A 1 91 ? -16.219 9.077 -5.483 1.00 68.69 91 LYS A C 1
ATOM 710 O O . LYS A 1 91 ? -16.465 8.008 -6.040 1.00 68.69 91 LYS A O 1
ATOM 715 N N . VAL A 1 92 ? -15.829 9.173 -4.220 1.00 70.19 92 VAL A N 1
ATOM 716 C CA . VAL A 1 92 ? -15.721 8.014 -3.341 1.00 70.19 92 VAL A CA 1
ATOM 717 C C . VAL A 1 92 ? -17.130 7.668 -2.826 1.00 70.19 92 VAL A C 1
ATOM 719 O O . VAL A 1 92 ? -17.818 8.564 -2.335 1.00 70.19 92 VAL A O 1
ATOM 722 N N . PRO A 1 93 ? -17.606 6.415 -2.969 1.00 75.31 93 PRO A N 1
ATOM 723 C CA . PRO A 1 93 ? -18.890 6.013 -2.400 1.00 75.31 93 PRO A CA 1
ATOM 724 C C . PRO A 1 93 ? -18.867 6.044 -0.865 1.00 75.31 93 PRO A C 1
ATOM 726 O O . PRO A 1 93 ? -17.804 6.150 -0.251 1.00 75.31 93 PRO A O 1
ATOM 729 N N . LYS A 1 94 ? -20.039 5.883 -0.241 1.00 80.06 94 LYS A N 1
ATOM 730 C CA . LYS A 1 94 ? -20.117 5.662 1.205 1.00 80.06 94 LYS A CA 1
ATOM 731 C C . LYS A 1 94 ? -19.411 4.341 1.576 1.00 80.06 94 LYS A C 1
ATOM 733 O O . LYS A 1 94 ? -19.619 3.338 0.877 1.00 80.06 94 LYS A O 1
ATOM 738 N N . PRO A 1 95 ? -18.599 4.310 2.646 1.00 79.00 95 PRO A N 1
ATOM 739 C CA . PRO A 1 95 ? -17.983 3.078 3.120 1.00 79.00 95 PRO A CA 1
ATOM 740 C C . PRO A 1 95 ? -19.045 2.088 3.610 1.00 79.00 95 PRO A C 1
ATOM 742 O O . PRO A 1 95 ? -19.806 2.390 4.528 1.00 79.00 95 PRO A O 1
ATOM 745 N N . GLU A 1 96 ? -19.074 0.882 3.040 1.00 83.06 96 GLU A N 1
ATOM 746 C CA . GLU A 1 96 ? -19.968 -0.188 3.488 1.00 83.06 96 GLU A CA 1
ATOM 747 C C . GLU A 1 96 ? -19.230 -1.534 3.527 1.00 83.06 96 GLU A C 1
ATOM 749 O O . GLU A 1 96 ? -18.521 -1.887 2.590 1.00 83.06 96 GLU A O 1
ATOM 754 N N . PRO A 1 97 ? -19.411 -2.381 4.552 1.00 80.81 97 PRO A N 1
ATOM 755 C CA . PRO A 1 97 ? -18.714 -3.666 4.613 1.00 80.81 97 PRO A CA 1
ATOM 756 C C . PRO A 1 97 ? -19.009 -4.569 3.405 1.00 80.81 97 PRO A C 1
ATOM 758 O O . PRO A 1 97 ? -18.192 -5.415 3.054 1.00 80.81 97 PRO A O 1
ATOM 761 N N . GLY A 1 98 ? -20.162 -4.382 2.750 1.00 85.31 98 GLY A N 1
ATOM 762 C CA . GLY A 1 98 ? -20.558 -5.122 1.552 1.00 85.31 98 GLY A CA 1
ATOM 763 C C . GLY A 1 98 ? -19.858 -4.693 0.256 1.00 85.31 98 GLY A C 1
ATOM 764 O O . GLY A 1 98 ? -19.962 -5.415 -0.732 1.00 85.31 98 GLY A O 1
ATOM 765 N N . ASN A 1 99 ? -19.143 -3.561 0.229 1.00 84.00 99 ASN A N 1
ATOM 766 C CA . ASN A 1 99 ? -18.544 -3.009 -0.994 1.00 84.00 99 ASN A CA 1
ATOM 767 C C . ASN A 1 99 ? -16.999 -2.996 -0.998 1.00 84.00 99 ASN A C 1
ATOM 769 O O . ASN A 1 99 ? -16.395 -2.434 -1.915 1.00 84.00 99 ASN A O 1
ATOM 773 N N . ILE A 1 100 ? -16.349 -3.687 -0.048 1.00 90.12 100 ILE A N 1
ATOM 774 C CA . ILE A 1 100 ? -14.878 -3.770 0.062 1.00 90.12 100 ILE A CA 1
ATOM 775 C C . ILE A 1 100 ? -14.223 -4.190 -1.259 1.00 90.12 100 ILE A C 1
ATOM 777 O O . ILE A 1 100 ? -13.283 -3.539 -1.711 1.00 90.12 100 ILE A O 1
ATOM 781 N N . SER A 1 101 ? -14.725 -5.245 -1.913 1.00 88.81 101 SER A N 1
ATOM 782 C CA . SER A 1 101 ? -14.152 -5.729 -3.180 1.00 88.81 101 SER A CA 1
ATOM 783 C C . SER A 1 101 ? -14.203 -4.682 -4.293 1.00 88.81 101 SER A C 1
ATOM 785 O O . SER A 1 101 ? -13.266 -4.585 -5.081 1.00 88.81 101 SER A O 1
ATOM 787 N N . ALA A 1 102 ? -15.278 -3.894 -4.360 1.00 83.88 102 ALA A N 1
ATOM 788 C CA . ALA A 1 102 ? -15.425 -2.851 -5.370 1.00 83.88 102 ALA A CA 1
ATOM 789 C C . ALA A 1 102 ? -14.456 -1.689 -5.115 1.00 83.88 102 ALA A C 1
ATOM 791 O O . ALA A 1 102 ? -13.817 -1.204 -6.046 1.00 83.88 102 ALA A O 1
ATOM 792 N N . CYS A 1 103 ? -14.289 -1.283 -3.854 1.00 83.12 103 CYS A N 1
ATOM 793 C CA . CYS A 1 103 ? -13.324 -0.251 -3.476 1.00 83.12 103 CYS A CA 1
ATOM 794 C C . CYS A 1 103 ? -11.884 -0.672 -3.738 1.00 83.12 103 CYS A C 1
ATOM 796 O O . CYS A 1 103 ? -11.093 0.089 -4.293 1.00 83.12 103 CYS A O 1
ATOM 798 N N 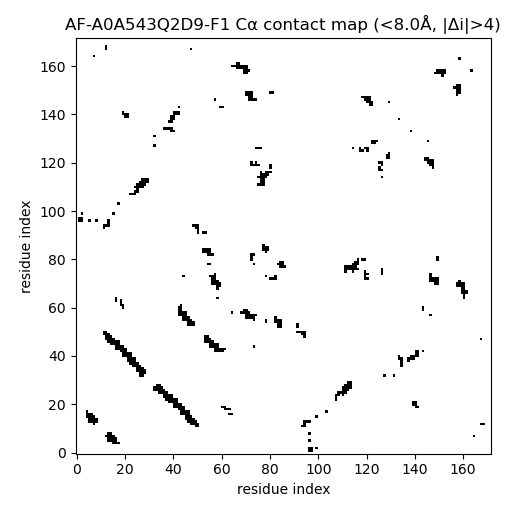. GLU A 1 104 ? -11.542 -1.896 -3.352 1.00 88.06 104 GLU A N 1
ATOM 799 C CA . GLU A 1 104 ? -10.224 -2.458 -3.590 1.00 88.06 104 GLU A CA 1
ATOM 800 C C . GLU A 1 104 ? -9.927 -2.535 -5.096 1.00 88.06 104 GLU A C 1
ATOM 802 O O . GLU A 1 104 ? -8.867 -2.095 -5.543 1.00 88.06 104 GLU A O 1
ATOM 807 N N . ALA A 1 105 ? -10.886 -3.012 -5.896 1.00 85.00 105 ALA A N 1
ATOM 808 C CA . ALA A 1 105 ? -10.764 -3.032 -7.349 1.00 85.00 105 ALA A CA 1
ATOM 809 C C . ALA A 1 105 ? -10.564 -1.623 -7.926 1.00 85.00 105 ALA A C 1
ATOM 811 O O . ALA A 1 105 ? -9.662 -1.438 -8.740 1.00 85.00 105 ALA A O 1
ATOM 812 N N . ALA A 1 106 ? -11.333 -0.628 -7.475 1.00 81.69 106 ALA A N 1
ATOM 813 C CA . ALA A 1 106 ? -11.194 0.755 -7.929 1.00 81.69 106 ALA A CA 1
ATOM 814 C C . ALA A 1 106 ? -9.794 1.325 -7.641 1.00 81.69 106 ALA A C 1
ATOM 816 O O . ALA A 1 106 ? -9.212 1.991 -8.497 1.00 81.69 106 ALA A O 1
ATOM 817 N N . PHE A 1 107 ? -9.218 1.016 -6.474 1.00 85.25 107 PHE A N 1
ATOM 818 C CA . PHE A 1 107 ? -7.852 1.416 -6.140 1.00 85.25 107 PHE A CA 1
ATOM 819 C C . PHE A 1 107 ? -6.821 0.792 -7.094 1.00 85.25 107 PHE A C 1
ATOM 821 O O . PHE A 1 107 ? -6.015 1.513 -7.682 1.00 85.25 107 PHE A O 1
ATOM 828 N N . PHE A 1 108 ? -6.861 -0.527 -7.309 1.00 84.88 108 PHE A N 1
ATOM 829 C CA . PHE A 1 108 ? -5.876 -1.214 -8.161 1.00 84.88 108 PHE A CA 1
ATOM 830 C C . PHE A 1 108 ? -6.086 -1.005 -9.667 1.00 84.88 108 PHE A C 1
ATOM 832 O O . PHE A 1 108 ? -5.153 -1.181 -10.449 1.00 84.88 108 PHE A O 1
ATOM 839 N N . GLN A 1 109 ? -7.293 -0.627 -10.088 1.00 79.50 109 GLN A N 1
ATOM 840 C CA . GLN A 1 109 ? -7.582 -0.236 -11.468 1.00 79.50 109 GLN A CA 1
ATOM 841 C C . GLN A 1 109 ? -7.177 1.210 -11.769 1.00 79.50 109 GLN A C 1
ATOM 843 O O . GLN A 1 109 ? -7.106 1.584 -12.943 1.00 79.50 109 GLN A O 1
ATOM 848 N N . SER A 1 110 ? -6.894 2.025 -10.747 1.00 73.69 110 SER A N 1
ATOM 849 C CA . SER A 1 110 ? -6.367 3.367 -10.970 1.00 73.69 110 SER A CA 1
ATOM 850 C C . SER A 1 110 ? -5.002 3.282 -11.665 1.00 73.69 110 SER A C 1
ATOM 852 O O . SER A 1 110 ? -4.117 2.527 -11.263 1.00 73.69 110 SER A O 1
ATOM 854 N N . ARG A 1 111 ? -4.843 4.015 -12.775 1.00 71.44 111 ARG A N 1
ATOM 855 C CA . ARG A 1 111 ? -3.559 4.101 -13.482 1.00 71.44 111 ARG A CA 1
ATOM 856 C C . ARG A 1 111 ? -2.636 4.997 -12.666 1.00 71.44 111 ARG A C 1
ATOM 858 O O . ARG A 1 111 ? -2.979 6.148 -12.404 1.00 71.44 111 ARG A O 1
ATOM 865 N N . PHE A 1 112 ? -1.462 4.500 -12.298 1.00 76.06 112 PHE A N 1
ATOM 866 C CA . PHE A 1 112 ? -0.458 5.325 -11.635 1.00 76.06 112 PHE A CA 1
ATOM 867 C C . PHE A 1 112 ? 0.216 6.235 -12.666 1.00 76.06 112 PHE A C 1
ATOM 869 O O . PHE A 1 112 ? 0.927 5.755 -13.546 1.00 76.06 112 PHE A O 1
ATOM 876 N N . THR A 1 113 ? -0.038 7.543 -12.581 1.00 68.69 113 THR A N 1
ATOM 877 C CA . THR A 1 113 ? 0.411 8.524 -13.588 1.00 68.69 113 THR A CA 1
ATOM 878 C C . THR A 1 113 ? 1.646 9.323 -13.179 1.00 68.69 113 THR A C 1
ATOM 880 O O . THR A 1 113 ? 2.442 9.718 -14.020 1.00 68.69 113 THR A O 1
ATOM 883 N N . HIS A 1 114 ? 1.816 9.596 -11.888 1.00 72.12 114 HIS A N 1
ATOM 884 C CA . HIS A 1 114 ? 2.979 10.292 -11.339 1.00 72.12 114 HIS A CA 1
ATOM 885 C C . HIS A 1 114 ? 3.091 9.997 -9.846 1.00 72.12 114 HIS A C 1
ATOM 887 O O . HIS A 1 114 ? 2.081 9.741 -9.189 1.00 72.12 114 HIS A O 1
ATOM 893 N N . ALA A 1 115 ? 4.312 10.039 -9.313 1.00 71.12 115 ALA A N 1
ATOM 894 C CA . ALA A 1 115 ? 4.542 9.977 -7.876 1.00 71.12 115 ALA A CA 1
ATOM 895 C C . ALA A 1 115 ? 4.179 11.314 -7.212 1.00 71.12 115 ALA A C 1
ATOM 897 O O . ALA A 1 115 ? 4.812 12.335 -7.471 1.00 71.12 115 ALA A O 1
ATOM 898 N N . ASN A 1 116 ? 3.194 11.289 -6.317 1.00 74.38 116 ASN A N 1
ATOM 899 C CA . ASN A 1 116 ? 2.770 12.423 -5.497 1.00 74.38 116 ASN A CA 1
ATOM 900 C C . ASN A 1 116 ? 3.816 12.819 -4.453 1.00 74.38 116 ASN A C 1
ATOM 902 O O . ASN A 1 116 ? 3.797 13.937 -3.943 1.00 74.38 116 ASN A O 1
ATOM 906 N N . HIS A 1 117 ? 4.710 11.896 -4.094 1.00 69.06 117 HIS A N 1
ATOM 907 C CA . HIS A 1 117 ? 5.750 12.136 -3.110 1.00 69.06 117 HIS A CA 1
ATOM 908 C C . HIS A 1 117 ? 6.990 11.294 -3.416 1.00 69.06 117 HIS A C 1
ATOM 910 O O . HIS A 1 117 ? 6.889 10.095 -3.666 1.00 69.06 117 HIS A O 1
ATOM 916 N N . ALA A 1 118 ? 8.174 11.908 -3.357 1.00 58.69 118 ALA A N 1
ATOM 917 C CA . ALA A 1 118 ? 9.433 11.231 -3.676 1.00 58.69 118 ALA A CA 1
ATOM 918 C C . ALA A 1 118 ? 9.802 10.135 -2.654 1.00 58.69 118 ALA A C 1
ATOM 920 O O . ALA A 1 118 ? 10.426 9.134 -3.006 1.00 58.69 118 ALA A O 1
ATOM 921 N N . THR A 1 119 ? 9.386 10.291 -1.391 1.00 62.84 119 THR A N 1
ATOM 922 C CA . THR A 1 119 ? 9.830 9.440 -0.273 1.00 62.84 119 THR A CA 1
ATOM 923 C C . THR A 1 119 ? 8.712 8.529 0.231 1.00 62.84 119 THR A C 1
ATOM 925 O O . THR A 1 119 ? 8.070 8.813 1.246 1.00 62.84 119 THR A O 1
ATOM 928 N N . GLN A 1 120 ? 8.456 7.440 -0.493 1.00 79.25 120 GLN A N 1
ATOM 929 C CA . GLN A 1 120 ? 7.475 6.413 -0.102 1.00 79.25 120 GLN A CA 1
ATOM 930 C C . GLN A 1 120 ? 8.075 5.018 0.081 1.00 79.25 120 GLN A C 1
ATOM 932 O O . GLN A 1 120 ? 7.419 4.139 0.634 1.00 79.25 120 GLN A O 1
ATOM 937 N N . VAL A 1 121 ? 9.319 4.812 -0.356 1.00 90.62 121 VAL A N 1
ATOM 938 C CA . VAL A 1 121 ? 9.989 3.508 -0.332 1.00 90.62 121 VAL A CA 1
ATOM 939 C C . VAL A 1 121 ? 11.452 3.642 0.088 1.00 90.62 121 VAL A C 1
ATOM 941 O O . VAL A 1 121 ? 12.075 4.681 -0.119 1.00 90.62 121 VAL A O 1
ATOM 944 N N . GLN A 1 122 ? 12.002 2.573 0.654 1.00 93.00 122 GLN A N 1
ATOM 945 C CA . GLN A 1 122 ? 13.425 2.373 0.934 1.00 93.00 122 GLN A CA 1
ATOM 946 C C . GLN A 1 122 ? 14.020 1.439 -0.127 1.00 93.00 122 GLN A C 1
ATOM 948 O O . GLN A 1 122 ? 14.376 0.299 0.155 1.00 93.00 122 GLN A O 1
ATOM 953 N N . TYR A 1 123 ? 14.066 1.902 -1.375 1.00 92.81 123 TYR A N 1
ATOM 954 C CA . TYR A 1 123 ? 14.549 1.105 -2.503 1.00 92.81 123 TYR A CA 1
ATOM 955 C C . TYR A 1 123 ? 15.591 1.893 -3.307 1.00 92.81 123 TYR A C 1
ATOM 957 O O . TYR A 1 123 ? 15.347 3.071 -3.587 1.00 92.81 123 TYR A O 1
ATOM 965 N N . PRO A 1 124 ? 16.742 1.300 -3.678 1.00 90.81 124 PRO A N 1
ATOM 966 C CA . PRO A 1 124 ? 17.724 1.965 -4.533 1.00 90.81 124 PRO A CA 1
ATOM 967 C C . PRO A 1 124 ? 17.088 2.450 -5.844 1.00 90.81 124 PRO A C 1
ATOM 969 O O . PRO A 1 124 ? 16.418 1.691 -6.535 1.00 90.81 124 PRO A O 1
ATOM 972 N N . GLY A 1 125 ? 17.256 3.733 -6.176 1.00 89.19 125 GLY A N 1
ATOM 973 C CA . GLY A 1 125 ? 16.594 4.353 -7.337 1.00 89.19 125 GLY A CA 1
ATOM 974 C C . GLY A 1 125 ? 15.130 4.768 -7.110 1.00 89.19 125 GLY A C 1
ATOM 975 O O . GLY A 1 125 ? 14.510 5.363 -7.987 1.00 89.19 125 GLY A O 1
ATOM 976 N N . GLY A 1 126 ? 14.583 4.533 -5.915 1.00 90.50 126 GLY A N 1
ATOM 977 C CA . GLY A 1 126 ? 13.269 5.018 -5.503 1.00 90.50 126 GLY A CA 1
ATOM 978 C C . GLY A 1 126 ? 12.093 4.202 -6.045 1.00 90.50 126 GLY A C 1
ATOM 979 O O . GLY A 1 126 ? 12.229 3.059 -6.482 1.00 90.50 126 GLY A O 1
ATOM 980 N N . ILE A 1 127 ? 10.899 4.799 -5.972 1.00 89.94 127 ILE A N 1
ATOM 981 C CA . ILE A 1 127 ? 9.625 4.124 -6.266 1.00 89.94 127 ILE A CA 1
ATOM 982 C C . ILE A 1 127 ? 9.505 3.673 -7.726 1.00 89.94 127 ILE A C 1
ATOM 984 O O . ILE A 1 127 ? 8.958 2.606 -7.985 1.00 89.94 127 ILE A O 1
ATOM 988 N N . TYR A 1 128 ? 10.042 4.441 -8.677 1.00 89.38 128 TYR A N 1
ATOM 989 C CA . TYR A 1 128 ? 10.015 4.058 -10.088 1.00 89.38 128 TYR A CA 1
ATOM 990 C C . TYR A 1 128 ? 10.850 2.800 -10.330 1.00 89.38 128 TYR A C 1
ATOM 992 O O . TYR A 1 128 ? 10.331 1.839 -10.892 1.00 89.38 128 TYR A O 1
ATOM 1000 N N . THR A 1 129 ? 12.093 2.759 -9.838 1.00 91.12 129 THR A N 1
ATOM 1001 C CA . THR A 1 129 ? 12.962 1.580 -9.976 1.00 91.12 129 THR A CA 1
ATOM 1002 C C . THR A 1 129 ? 12.356 0.350 -9.307 1.00 91.12 129 THR A C 1
ATOM 1004 O O . THR A 1 129 ? 12.335 -0.710 -9.923 1.00 91.12 129 THR A O 1
ATOM 1007 N N . LEU A 1 130 ? 11.760 0.493 -8.114 1.00 92.88 130 LEU A N 1
ATOM 1008 C CA . LEU A 1 130 ? 11.041 -0.606 -7.458 1.00 92.88 130 LEU A CA 1
ATOM 1009 C C . LEU A 1 130 ? 9.992 -1.235 -8.387 1.00 92.88 130 LEU A C 1
ATOM 1011 O O . LEU A 1 130 ? 9.955 -2.453 -8.547 1.00 92.88 130 LEU A O 1
ATOM 1015 N N . TRP A 1 131 ? 9.128 -0.421 -8.998 1.00 92.19 131 TRP A N 1
ATOM 1016 C CA . TRP A 1 131 ? 8.059 -0.938 -9.853 1.00 92.19 131 TRP A CA 1
ATOM 1017 C C . TRP A 1 131 ? 8.569 -1.485 -11.190 1.00 92.19 131 TRP A C 1
ATOM 1019 O O . TRP A 1 131 ? 8.029 -2.484 -11.668 1.00 92.19 131 TRP A O 1
ATOM 1029 N N . VAL A 1 132 ? 9.621 -0.893 -11.769 1.00 91.69 132 VAL A N 1
ATOM 1030 C CA . VAL A 1 132 ? 10.307 -1.445 -12.952 1.00 91.69 132 VAL A CA 1
ATOM 1031 C C . VAL A 1 132 ? 10.858 -2.841 -12.653 1.00 91.69 132 VAL A C 1
ATOM 1033 O O . VAL A 1 132 ? 10.581 -3.779 -13.403 1.00 91.69 132 VAL A O 1
ATOM 1036 N N . ASP A 1 133 ? 11.572 -3.000 -11.540 1.00 93.88 133 ASP A N 1
ATOM 1037 C CA . ASP A 1 133 ? 12.189 -4.269 -11.151 1.00 93.88 133 ASP A CA 1
ATOM 1038 C C . ASP A 1 133 ? 11.140 -5.333 -10.810 1.00 93.88 133 ASP A C 1
ATOM 1040 O O . ASP A 1 133 ? 11.280 -6.501 -11.179 1.00 93.88 133 ASP A O 1
ATOM 1044 N N . LEU A 1 134 ? 10.045 -4.952 -10.146 1.00 94.38 134 LEU A N 1
ATOM 1045 C CA . LEU A 1 134 ? 8.937 -5.866 -9.857 1.00 94.38 134 LEU A CA 1
ATOM 1046 C C . LEU A 1 134 ? 8.260 -6.377 -11.132 1.00 94.38 134 LEU A C 1
ATOM 1048 O O . LEU A 1 134 ? 7.970 -7.570 -11.223 1.00 94.38 134 LE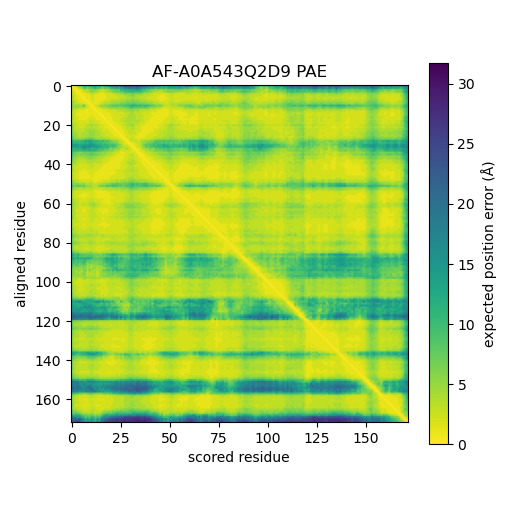U A O 1
ATOM 1052 N N . LEU A 1 135 ? 8.055 -5.510 -12.129 1.00 92.75 135 LEU A N 1
ATOM 1053 C CA . LEU A 1 135 ? 7.517 -5.913 -13.432 1.00 92.75 135 LEU A CA 1
ATOM 1054 C C . LEU A 1 135 ? 8.468 -6.861 -14.178 1.00 92.75 135 LEU A C 1
ATOM 1056 O O . LEU A 1 135 ? 8.008 -7.784 -14.850 1.00 92.75 135 LEU A O 1
ATOM 1060 N N . ALA A 1 136 ? 9.781 -6.658 -14.054 1.00 92.31 136 ALA A N 1
ATOM 1061 C CA . ALA A 1 136 ? 10.787 -7.474 -14.732 1.00 92.31 136 ALA A CA 1
ATOM 1062 C C . ALA A 1 136 ? 11.055 -8.827 -14.040 1.00 92.31 136 ALA A C 1
ATOM 1064 O O . ALA A 1 136 ? 11.294 -9.832 -14.709 1.00 92.31 136 ALA A O 1
ATOM 1065 N N . SER A 1 137 ? 11.010 -8.872 -12.705 1.00 87.12 137 SER A N 1
ATOM 1066 C CA . SER A 1 137 ? 11.502 -10.001 -11.894 1.00 87.12 137 SER A CA 1
ATOM 1067 C C . SER A 1 137 ? 10.572 -11.217 -11.820 1.00 87.12 137 SER A C 1
ATOM 1069 O O . SER A 1 137 ? 10.981 -12.253 -11.296 1.00 87.12 137 SER A O 1
ATOM 1071 N N . LYS A 1 138 ? 9.322 -11.121 -12.308 1.00 80.75 138 LYS A N 1
ATOM 1072 C CA . LYS A 1 138 ? 8.269 -12.150 -12.132 1.00 80.75 138 LYS A CA 1
ATOM 1073 C C . LYS A 1 138 ? 8.111 -12.613 -10.669 1.00 80.75 138 LYS A C 1
ATOM 1075 O O . LYS A 1 138 ? 7.677 -13.738 -10.410 1.00 80.75 138 LYS A O 1
ATOM 1080 N N . ALA A 1 139 ? 8.486 -11.769 -9.704 1.00 89.25 139 ALA A N 1
ATOM 1081 C CA . ALA A 1 139 ? 8.455 -12.107 -8.290 1.00 89.25 139 ALA A CA 1
ATOM 1082 C C . ALA A 1 139 ? 7.018 -12.382 -7.819 1.00 89.25 139 ALA A C 1
ATOM 1084 O O . ALA A 1 139 ? 6.071 -11.709 -8.213 1.00 89.25 139 ALA A O 1
ATOM 1085 N N . ASN A 1 140 ? 6.851 -13.348 -6.913 1.00 92.62 140 ASN A N 1
ATOM 1086 C CA . ASN A 1 140 ? 5.558 -13.654 -6.286 1.00 92.62 140 ASN A CA 1
ATOM 1087 C C . ASN A 1 140 ? 5.436 -13.096 -4.855 1.00 92.62 140 ASN A C 1
ATOM 1089 O O . ASN A 1 140 ? 4.461 -13.374 -4.149 1.00 92.62 140 ASN A O 1
ATOM 1093 N N . ARG A 1 141 ? 6.440 -12.336 -4.401 1.00 95.38 141 ARG A N 1
ATOM 1094 C CA . ARG A 1 141 ? 6.506 -11.709 -3.077 1.00 95.38 141 ARG A CA 1
ATOM 1095 C C . ARG A 1 141 ? 7.050 -10.297 -3.194 1.00 95.38 141 ARG A C 1
ATOM 1097 O O . ARG A 1 141 ? 8.013 -10.064 -3.916 1.00 95.38 141 ARG A O 1
ATOM 1104 N N . PHE A 1 142 ? 6.432 -9.382 -2.459 1.00 97.00 142 PHE A N 1
ATOM 1105 C CA . PHE A 1 142 ? 6.879 -8.001 -2.391 1.00 97.00 142 PHE A CA 1
ATOM 1106 C C . PHE A 1 142 ? 8.138 -7.902 -1.505 1.00 97.00 142 PHE A C 1
ATOM 1108 O O . PHE A 1 142 ? 8.173 -8.546 -0.450 1.00 97.00 142 PHE A O 1
ATOM 1115 N N . PRO A 1 143 ? 9.163 -7.120 -1.887 1.00 96.75 143 PRO A N 1
ATOM 1116 C CA . PRO A 1 143 ? 10.358 -6.909 -1.077 1.00 96.75 143 PRO A CA 1
ATOM 1117 C C . PRO A 1 143 ? 10.027 -6.000 0.110 1.00 96.75 143 PRO A C 1
ATOM 1119 O O . PRO A 1 143 ? 10.103 -4.779 0.033 1.00 96.75 143 PRO A O 1
ATOM 1122 N N . GLU A 1 144 ? 9.643 -6.587 1.241 1.00 96.81 144 GLU A N 1
ATOM 1123 C CA . GLU A 1 144 ? 9.191 -5.838 2.422 1.00 96.81 144 GLU A CA 1
ATOM 1124 C C . GLU A 1 144 ? 10.247 -4.884 3.007 1.00 96.81 144 GLU A C 1
ATOM 1126 O O . GLU A 1 144 ? 9.888 -3.950 3.727 1.00 96.81 144 GLU A O 1
ATOM 1131 N N . GLN A 1 145 ? 11.538 -5.064 2.700 1.00 95.88 145 GLN A N 1
ATOM 1132 C CA . GLN A 1 145 ? 12.574 -4.093 3.079 1.00 95.88 145 GLN A CA 1
ATOM 1133 C C . GLN A 1 145 ? 12.410 -2.750 2.351 1.00 95.88 145 GLN A C 1
ATOM 1135 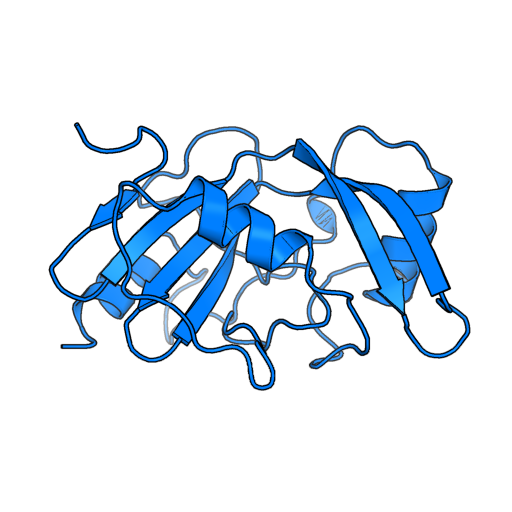O O . GLN A 1 145 ? 12.845 -1.733 2.872 1.00 95.88 145 GLN A O 1
ATOM 1140 N N . ALA A 1 146 ? 11.720 -2.728 1.205 1.00 95.75 146 ALA A N 1
ATOM 1141 C CA . ALA A 1 146 ? 11.410 -1.506 0.472 1.00 95.75 146 ALA A CA 1
ATOM 1142 C C . ALA A 1 146 ? 10.348 -0.635 1.163 1.00 95.75 146 ALA A C 1
ATOM 1144 O O . ALA A 1 146 ? 10.138 0.505 0.756 1.00 95.75 146 ALA A O 1
ATOM 1145 N N . LEU A 1 147 ? 9.651 -1.139 2.187 1.00 95.81 147 LEU A N 1
ATOM 1146 C CA . LEU A 1 147 ? 8.627 -0.371 2.893 1.00 95.81 147 LEU A CA 1
ATOM 1147 C C . LEU A 1 147 ? 9.260 0.646 3.846 1.00 95.81 147 LEU A C 1
ATOM 1149 O O . LEU A 1 147 ? 9.886 0.274 4.840 1.00 95.81 147 LEU A O 1
ATOM 1153 N N . ALA A 1 148 ? 9.032 1.931 3.569 1.00 93.25 148 ALA A N 1
ATOM 1154 C CA . ALA A 1 148 ? 9.459 3.014 4.443 1.00 93.25 148 ALA A CA 1
ATOM 1155 C C . ALA A 1 148 ? 8.549 3.115 5.681 1.00 93.25 148 ALA A C 1
ATOM 1157 O O . ALA A 1 148 ? 7.326 2.981 5.556 1.00 93.25 148 ALA A O 1
ATOM 1158 N N . PRO A 1 149 ? 9.101 3.367 6.881 1.00 91.88 149 PRO A N 1
ATOM 1159 C CA . PRO A 1 149 ? 8.293 3.570 8.072 1.00 91.88 149 PRO A CA 1
ATOM 1160 C C . PRO A 1 149 ? 7.409 4.810 7.911 1.00 91.88 149 PRO A C 1
ATOM 1162 O O . PRO A 1 149 ? 7.777 5.787 7.250 1.00 91.88 149 PRO A O 1
ATOM 1165 N N . MET A 1 150 ? 6.235 4.765 8.535 1.00 88.88 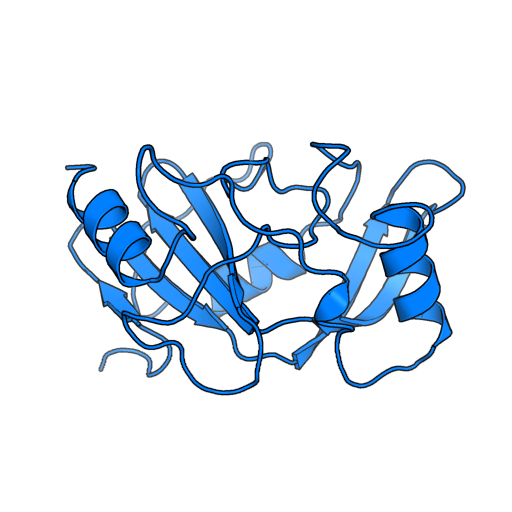150 MET A N 1
ATOM 1166 C CA . MET A 1 150 ? 5.460 5.976 8.787 1.00 88.88 150 MET A CA 1
ATOM 1167 C C . MET A 1 150 ? 6.254 6.898 9.713 1.00 88.88 150 MET A C 1
ATOM 1169 O O . MET A 1 150 ? 7.011 6.424 10.563 1.00 88.88 150 MET A O 1
ATOM 1173 N N . GLU A 1 151 ? 6.080 8.208 9.557 1.00 77.06 151 GLU A N 1
ATOM 1174 C CA . GLU A 1 151 ? 6.665 9.151 10.507 1.00 77.06 151 GLU A CA 1
ATOM 1175 C C . GLU A 1 151 ? 6.082 8.892 11.901 1.00 77.06 151 GLU A C 1
ATOM 1177 O O . GLU A 1 151 ? 4.869 8.673 12.025 1.00 77.06 151 GLU A O 1
ATOM 1182 N N . PRO A 1 152 ? 6.924 8.848 12.946 1.00 66.75 152 PRO A N 1
ATOM 1183 C CA . PRO A 1 152 ? 6.430 8.590 14.279 1.00 66.75 152 PRO A CA 1
ATOM 1184 C C . PRO A 1 152 ? 5.506 9.722 14.728 1.00 66.75 152 PRO A C 1
ATOM 1186 O O . PRO A 1 152 ? 5.808 10.903 14.566 1.00 66.75 152 PRO A O 1
ATOM 1189 N N . VAL A 1 153 ? 4.385 9.357 15.346 1.00 62.25 153 VAL A N 1
ATOM 1190 C CA . VAL A 1 153 ? 3.601 10.307 16.140 1.00 62.25 153 VAL A CA 1
ATOM 1191 C C . VAL A 1 153 ? 4.455 10.681 17.355 1.00 62.25 153 VAL A C 1
ATOM 1193 O O . VAL A 1 153 ? 5.056 9.789 17.955 1.00 62.25 153 VAL A O 1
ATOM 1196 N N . HIS A 1 154 ? 4.544 11.974 17.688 1.00 63.53 154 HIS A N 1
ATOM 1197 C CA . HIS A 1 154 ? 5.390 12.510 18.766 1.00 63.53 154 HIS A CA 1
ATOM 1198 C C . HIS A 1 154 ? 5.481 11.567 19.982 1.00 63.53 154 HIS A C 1
ATOM 1200 O O . HIS A 1 154 ? 4.470 11.222 20.592 1.00 63.53 154 HIS A O 1
ATOM 1206 N N . GLY A 1 155 ? 6.703 11.141 20.319 1.00 61.59 155 GLY A N 1
ATOM 1207 C CA . GLY A 1 155 ? 6.986 10.276 21.471 1.00 61.59 155 GLY A CA 1
ATOM 1208 C C . GLY A 1 155 ? 6.847 8.762 21.242 1.00 61.59 155 GLY A C 1
ATOM 1209 O O . GLY A 1 155 ? 7.192 7.999 22.142 1.00 61.59 155 GLY A O 1
ATOM 1210 N N . LYS A 1 156 ? 6.395 8.292 20.069 1.00 63.88 156 LYS A N 1
ATOM 1211 C CA . LYS A 1 156 ? 6.348 6.855 19.727 1.00 63.88 156 LYS A CA 1
ATOM 1212 C C . LYS A 1 156 ? 7.513 6.442 18.830 1.00 63.88 156 LYS A C 1
ATOM 1214 O O . LYS A 1 156 ? 7.977 7.222 18.009 1.00 63.88 156 LYS A O 1
ATOM 1219 N N . GLN A 1 157 ? 7.959 5.188 18.959 1.00 70.06 157 GLN A N 1
ATOM 1220 C CA . GLN A 1 157 ? 8.983 4.610 18.074 1.00 70.06 157 GLN A CA 1
ATOM 1221 C C . GLN A 1 157 ? 8.430 4.246 16.686 1.00 70.06 157 GLN A C 1
ATOM 1223 O O . GLN A 1 157 ? 9.177 4.271 15.712 1.00 70.06 157 GLN A O 1
ATOM 1228 N N . GLN A 1 158 ? 7.138 3.904 16.582 1.00 84.06 158 GLN A N 1
ATOM 1229 C CA . GLN A 1 158 ? 6.513 3.495 15.323 1.00 84.06 158 GLN A CA 1
ATOM 1230 C C . GLN A 1 158 ? 4.988 3.671 15.358 1.00 84.06 158 GLN A C 1
ATOM 1232 O O . GLN A 1 158 ? 4.370 3.480 16.403 1.00 84.06 158 GLN A O 1
ATOM 1237 N N . PHE A 1 159 ? 4.386 4.010 14.215 1.00 91.69 159 PHE A N 1
ATOM 1238 C CA . PHE A 1 159 ? 2.931 4.066 14.036 1.00 91.69 159 PHE A CA 1
ATOM 1239 C C . PHE A 1 159 ? 2.352 2.656 13.838 1.00 91.69 159 PHE A C 1
ATOM 1241 O O . PHE A 1 159 ? 2.877 1.870 13.045 1.00 91.69 159 PHE A O 1
ATOM 1248 N N . THR A 1 160 ? 1.277 2.331 14.551 1.00 94.62 160 THR A N 1
ATOM 1249 C CA . THR A 1 160 ? 0.677 0.987 14.613 1.00 94.62 160 THR A CA 1
ATOM 1250 C C . THR A 1 160 ? -0.800 0.981 14.217 1.00 94.62 160 THR A C 1
ATOM 1252 O O . THR A 1 160 ? -1.430 2.026 14.060 1.00 94.62 160 THR A O 1
ATOM 1255 N N . MET A 1 161 ? -1.387 -0.211 14.089 1.00 95.06 161 MET A N 1
ATOM 1256 C CA . MET A 1 161 ? -2.834 -0.371 13.908 1.00 95.06 161 MET A CA 1
ATOM 1257 C C . MET A 1 161 ? -3.664 0.273 15.021 1.00 95.06 161 MET A C 1
ATOM 1259 O O . MET A 1 161 ? -4.703 0.851 14.723 1.00 95.06 161 MET A O 1
ATOM 1263 N N . ALA A 1 162 ? -3.238 0.187 16.285 1.00 93.25 162 ALA A N 1
ATOM 1264 C CA . ALA A 1 162 ? -3.942 0.837 17.390 1.00 93.25 162 ALA A CA 1
ATOM 1265 C C . ALA A 1 162 ? -4.000 2.359 17.197 1.00 93.25 162 ALA A C 1
ATOM 1267 O O . ALA A 1 162 ? -5.055 2.967 17.371 1.00 93.25 162 ALA A O 1
ATOM 1268 N N . ASP A 1 163 ? -2.888 2.956 16.759 1.00 92.25 163 ASP A N 1
ATOM 1269 C CA . ASP A 1 163 ? -2.812 4.389 16.465 1.00 92.25 163 ASP A CA 1
ATOM 1270 C C . ASP A 1 163 ? -3.727 4.775 15.302 1.00 92.25 163 ASP A C 1
ATOM 1272 O O . ASP A 1 163 ? -4.430 5.784 15.365 1.00 92.25 163 ASP A O 1
ATOM 1276 N N . LEU A 1 164 ? -3.745 3.947 14.253 1.00 92.50 164 LEU A N 1
ATOM 1277 C CA . LEU A 1 164 ? -4.622 4.142 13.106 1.00 92.50 164 LEU A CA 1
ATOM 1278 C C . LEU A 1 164 ? -6.097 4.093 13.505 1.00 92.50 164 LEU A C 1
ATOM 1280 O O . LEU A 1 164 ? -6.861 4.953 13.079 1.00 92.50 164 LEU A O 1
ATOM 1284 N N . LEU A 1 165 ? -6.495 3.105 14.308 1.00 91.44 165 LEU A N 1
ATOM 1285 C CA . LEU A 1 165 ? -7.884 2.937 14.731 1.00 91.44 165 LEU A CA 1
ATOM 1286 C C . LEU A 1 165 ? -8.338 4.049 15.680 1.00 91.44 165 LEU A C 1
ATOM 1288 O O . LEU A 1 165 ? -9.466 4.510 15.536 1.00 91.44 165 LEU A O 1
ATOM 1292 N N . SER A 1 166 ? -7.469 4.521 16.582 1.00 88.69 166 SER A N 1
ATOM 1293 C CA . SER A 1 166 ? -7.755 5.705 17.406 1.00 88.69 166 SER A CA 1
ATOM 1294 C C . SER A 1 166 ? -8.009 6.919 16.515 1.00 88.69 166 SER A C 1
ATOM 1296 O O . SER A 1 166 ? -9.077 7.516 16.565 1.00 88.69 166 SER A O 1
ATOM 1298 N N . LYS A 1 167 ? -7.078 7.210 15.596 1.00 84.44 167 LYS A N 1
ATOM 1299 C CA . LYS A 1 167 ? -7.192 8.353 14.682 1.00 84.44 167 LYS A CA 1
ATOM 1300 C C . LYS A 1 167 ? -8.417 8.264 13.765 1.00 84.44 167 LYS A C 1
ATOM 1302 O O . LYS A 1 167 ? -9.036 9.278 13.476 1.00 84.44 167 LYS A O 1
ATOM 1307 N N . ALA A 1 168 ? -8.751 7.070 13.278 1.00 81.44 168 ALA A N 1
ATOM 1308 C CA . ALA A 1 168 ? -9.910 6.856 12.416 1.00 81.44 168 ALA A CA 1
ATOM 1309 C C . ALA A 1 168 ? -11.246 6.957 13.181 1.00 81.44 168 ALA A C 1
ATOM 1311 O O . ALA A 1 168 ? -12.275 7.241 12.567 1.00 81.44 168 ALA A O 1
ATOM 1312 N N . GLY A 1 169 ? -11.225 6.721 14.498 1.00 67.88 169 GLY A N 1
ATOM 1313 C CA . GLY A 1 169 ? -12.357 6.919 15.404 1.00 67.88 169 GLY A CA 1
ATOM 1314 C C . GLY A 1 169 ? -12.573 8.378 15.813 1.00 67.88 169 GLY A C 1
ATOM 1315 O O . GLY A 1 169 ? -13.720 8.781 15.952 1.00 67.88 169 GLY A O 1
ATOM 1316 N N . ASP A 1 170 ? -11.501 9.169 15.921 1.00 57.72 170 ASP A N 1
ATOM 1317 C CA . ASP A 1 170 ? -11.526 10.580 16.355 1.00 57.72 170 ASP A CA 1
ATOM 1318 C C . ASP A 1 170 ? -11.913 11.587 15.243 1.00 57.72 170 ASP A C 1
ATOM 1320 O O . ASP A 1 170 ? -11.868 12.796 15.454 1.00 57.72 170 ASP A O 1
ATOM 1324 N N . LEU A 1 171 ? -12.275 11.120 14.041 1.00 44.41 171 LEU A N 1
ATOM 1325 C CA . LEU A 1 171 ? -12.656 11.964 12.892 1.00 44.41 171 LEU A CA 1
ATOM 1326 C C . LEU A 1 171 ? -14.180 12.193 12.768 1.00 44.41 171 LEU A C 1
ATOM 1328 O O . LEU A 1 171 ? -14.669 12.458 11.668 1.00 44.41 171 LEU A O 1
ATOM 1332 N N . SER A 1 172 ? -14.922 12.068 13.875 1.00 35.41 172 SER A N 1
ATOM 1333 C CA . SER A 1 172 ? -16.356 12.394 13.976 1.00 35.41 172 SER A CA 1
ATOM 1334 C C . SER A 1 172 ? -16.601 13.818 14.453 1.00 35.41 172 SER A C 1
ATOM 1336 O O . SER A 1 172 ? -16.020 14.160 15.509 1.00 35.41 172 SER A O 1
#

Sequence (172 aa):
MLDNRTLAFNVSTLVFWSEPQVRTTYFDCPEPMGKRSGPVPHPGLVFVWQDHGLSVFAVKGRKRPSLNTPLFKAPYMNVYAGGSICMGNVKVPKPEPGNISACEAAFFQSRFTHANHATQVQYPGGIYTLWVDLLASKANRFPEQALAPMEPVHGKQQFTMADLLSKAGDLS

Foldseek 3Di:
DFDPQFPDDDQFKTKGKDFWFWDWAFAPEPPPLHTDIDTFIAAIKIWIGGQVFIFIWGFHDGDRFDQATFTFQGLAQQADLQRTGDPDPDRDDGDDSVCVVVVVCSVRPDHRYGRPDQPAWPDVVGSSVQVVCRRVVVDGHRPCNGTHFRDDDPPDPGHGNNNVVVVSVPPD

Nearest PDB structures (foldseek):
  6t0v-assembly1_C  TM=2.800E-01  e=7.927E-01  Influenza A virus (A/little yellow-shouldered bat/Guatemala/060/2010(H17N10))
  2hx0-assembly1_A  TM=4.388E-01  e=6.856E+00  Salmonella enterica
  1qlw-assembly1_A  TM=2.335E-01  e=1.793E+00  Alcaligenes sp.

Solvent-accessible surface area (backbone atoms only — not comparable to full-atom values): 9653 Å² total; per-residue (Å²): 133,79,44,90,44,59,74,46,75,58,95,54,35,32,28,32,51,45,70,47,44,69,43,66,42,43,38,50,29,67,80,93,66,27,77,44,69,45,63,25,36,37,59,14,34,39,38,40,30,32,77,91,47,44,29,40,30,23,35,75,65,77,67,86,80,49,57,84,35,58,40,20,27,34,84,45,38,45,29,41,81,88,20,41,50,66,61,80,89,60,83,76,68,80,51,48,67,90,44,51,70,60,55,54,48,55,60,50,68,45,65,38,46,56,67,69,48,86,78,30,41,53,39,85,83,28,60,63,43,49,55,55,48,39,59,70,62,71,44,84,62,45,68,64,74,30,50,23,72,37,76,50,55,91,95,46,95,62,36,27,40,48,57,50,52,50,56,65,62,69,76,117

Radius of gyration: 15.46 Å; Cα contacts (8 Å, |Δi|>4): 342; chains: 1; bounding box: 40×27×42 Å

pLDDT: mean 86.34, std 11.01, range [35.41, 97.81]

Mean predicted aligned error: 5.4 Å

InterPro domains:
  IPR022280 ParB-related, ThiF-related cassette, protein B [TIGR03737] (2-151)
  IPR032787 Prokaryotic E2 family D [PF14460] (2-150)